Protein AF-A0A2V6MQQ0-F1 (afdb_monomer_lite)

Sequence (61 aa):
MSSKQIGVILKRFEPPDEVRVMQKGKFELVHIGGMTIGPATYEPRLVQVGAIDLNRPRAVR

Secondary structure (DSSP, 8-state):
------------SSS-SEEEEETTEEEEEEEETTEEE--EEE-----------TTS-----

pLDDT: mean 85.69, std 11.07, range [45.16, 97.19]

Radius of gyration: 24.73 Å; chains: 1; bounding box: 53×40×66 Å

Structure (mmCIF, N/CA/C/O backbone):
data_AF-A0A2V6MQQ0-F1
#
_entry.id   AF-A0A2V6MQQ0-F1
#
loop_
_atom_site.group_PDB
_atom_site.id
_atom_site.type_symbol
_atom_site.label_atom_id
_atom_site.label_alt_id
_atom_site.label_comp_id
_atom_site.label_asym_id
_atom_site.label_entity_id
_atom_site.label_seq_id
_atom_site.pdbx_PDB_ins_code
_atom_site.Cartn_x
_atom_site.Cartn_y
_atom_site.Cartn_z
_atom_site.occupancy
_atom_site.B_iso_or_equiv
_atom_site.auth_seq_id
_atom_site.auth_comp_id
_atom_site.auth_asym_id
_atom_site.auth_atom_id
_atom_site.pdbx_PDB_model_num
ATOM 1 N N . MET A 1 1 ? -13.799 11.513 35.022 1.00 45.16 1 MET A N 1
ATOM 2 C CA . MET A 1 1 ? -12.820 10.853 34.134 1.00 45.16 1 MET A CA 1
ATOM 3 C C . MET A 1 1 ? -13.599 10.145 33.037 1.00 45.16 1 MET A C 1
ATOM 5 O O . MET A 1 1 ? -14.240 9.149 33.333 1.00 45.16 1 MET A O 1
ATOM 9 N N . SER A 1 2 ? -13.647 10.696 31.822 1.00 58.84 2 SER A N 1
ATOM 10 C CA . SER A 1 2 ? -14.278 10.005 30.688 1.00 58.84 2 SER A CA 1
ATOM 11 C C . SER A 1 2 ? -13.238 9.080 30.065 1.00 58.84 2 SER A C 1
ATOM 13 O O . SER A 1 2 ? -12.277 9.545 29.452 1.00 58.84 2 SER A O 1
ATOM 15 N N . SER A 1 3 ? -13.371 7.779 30.303 1.00 70.38 3 SER A N 1
ATOM 16 C CA . SER A 1 3 ? -12.573 6.752 29.643 1.00 70.38 3 SER A CA 1
ATOM 17 C C . SER A 1 3 ? -13.026 6.655 28.188 1.00 70.38 3 SER A C 1
ATOM 19 O O . SER A 1 3 ? -14.109 6.164 27.879 1.00 70.38 3 SER A O 1
ATOM 21 N N . LYS A 1 4 ? -12.195 7.153 27.271 1.00 73.50 4 LYS A N 1
ATOM 22 C CA . LYS A 1 4 ? -12.445 7.020 25.836 1.00 73.50 4 LYS A CA 1
ATOM 23 C C . LYS A 1 4 ? -12.315 5.541 25.466 1.00 73.50 4 LYS A C 1
ATOM 25 O O . LYS A 1 4 ? -11.243 4.959 25.610 1.00 73.50 4 LYS A O 1
ATOM 30 N N . GLN A 1 5 ? -13.410 4.926 25.037 1.00 78.00 5 GLN A N 1
ATOM 31 C CA . GLN A 1 5 ? -13.439 3.524 24.634 1.00 78.00 5 GLN A CA 1
ATOM 32 C C . GLN A 1 5 ? -12.651 3.372 23.322 1.00 78.00 5 GLN A C 1
ATOM 34 O O . GLN A 1 5 ? -13.003 3.973 22.308 1.00 78.00 5 GLN A O 1
ATOM 39 N N . ILE A 1 6 ? -11.544 2.627 23.355 1.00 80.69 6 ILE A N 1
ATOM 40 C CA . ILE A 1 6 ? -10.704 2.374 22.179 1.00 80.69 6 ILE A CA 1
ATOM 41 C C . ILE A 1 6 ? -11.251 1.131 21.476 1.00 80.69 6 ILE A C 1
ATOM 43 O O . ILE A 1 6 ? -11.205 0.034 22.026 1.00 80.69 6 ILE A O 1
ATOM 47 N N . GLY A 1 7 ? -11.779 1.308 20.265 1.00 80.69 7 GLY A N 1
ATOM 48 C CA . GLY A 1 7 ? -12.094 0.197 19.369 1.00 80.69 7 GLY A CA 1
ATOM 49 C C . GLY A 1 7 ? -10.827 -0.297 18.671 1.00 80.69 7 GLY A C 1
ATOM 50 O O . GLY A 1 7 ? -10.020 0.513 18.219 1.00 80.69 7 GLY A O 1
ATOM 51 N N . VAL A 1 8 ? -10.651 -1.615 18.577 1.00 84.88 8 VAL A N 1
ATOM 52 C CA . VAL A 1 8 ? -9.520 -2.242 17.877 1.00 84.88 8 VAL A CA 1
ATOM 53 C C . VAL A 1 8 ? -10.047 -2.977 16.651 1.00 84.88 8 VAL A C 1
ATOM 55 O O . VAL A 1 8 ? -10.985 -3.764 16.754 1.00 84.88 8 VAL A O 1
ATOM 58 N N . ILE A 1 9 ? -9.430 -2.731 15.495 1.00 84.31 9 ILE A N 1
ATOM 59 C CA . ILE A 1 9 ? -9.699 -3.454 14.249 1.00 84.31 9 ILE A CA 1
ATOM 60 C C . ILE A 1 9 ? -8.428 -4.217 13.883 1.00 84.31 9 ILE A C 1
ATOM 62 O O . ILE A 1 9 ? -7.368 -3.613 13.731 1.00 84.31 9 ILE A O 1
ATOM 66 N N . LEU A 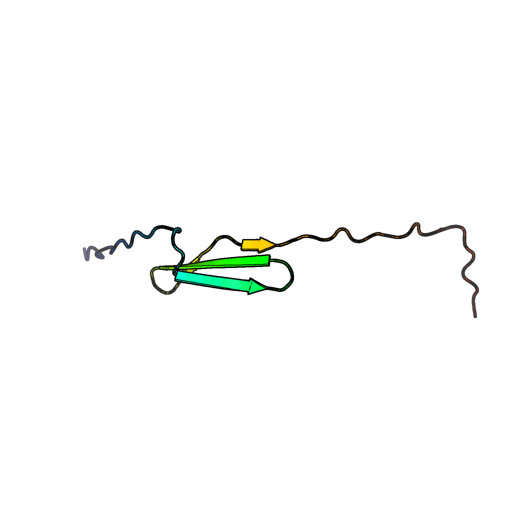1 10 ? -8.536 -5.539 13.743 1.00 88.38 10 LEU A N 1
ATOM 67 C CA . LEU A 1 10 ? -7.433 -6.416 13.357 1.00 88.38 10 LEU A CA 1
ATOM 68 C C . LEU A 1 10 ? -7.740 -7.037 11.992 1.00 88.38 10 LEU A C 1
ATOM 70 O O . LEU A 1 10 ? -8.791 -7.652 11.815 1.00 88.38 10 LEU A O 1
ATOM 74 N N . LYS A 1 11 ? -6.834 -6.876 11.025 1.00 89.56 11 LYS A N 1
ATOM 75 C CA . LYS A 1 11 ? -7.013 -7.354 9.649 1.00 89.56 11 LYS A CA 1
ATOM 76 C C . LYS A 1 11 ? -5.711 -7.953 9.121 1.00 89.56 11 LYS A C 1
ATOM 78 O O . LYS A 1 11 ? -4.630 -7.511 9.505 1.00 89.56 11 LYS A O 1
ATOM 83 N N . ARG A 1 12 ? -5.819 -8.989 8.286 1.00 89.75 12 ARG A N 1
ATOM 84 C CA . ARG A 1 12 ? -4.676 -9.636 7.621 1.00 89.75 12 ARG A CA 1
ATOM 85 C C . ARG A 1 12 ? -4.442 -9.000 6.251 1.00 89.75 12 ARG A C 1
ATOM 87 O O . ARG A 1 12 ? -5.378 -8.475 5.660 1.00 89.75 12 ARG A O 1
ATOM 94 N N . PHE A 1 13 ? -3.203 -9.073 5.767 1.00 88.50 13 PHE A N 1
ATOM 95 C CA . PHE A 1 13 ? -2.833 -8.610 4.425 1.00 88.50 13 PHE A CA 1
ATOM 96 C C . PHE A 1 13 ? -3.224 -9.580 3.312 1.00 88.50 13 PHE A C 1
ATOM 98 O O . PHE A 1 13 ? -3.323 -9.171 2.162 1.00 88.50 13 PHE A O 1
ATOM 105 N N . GLU A 1 14 ? -3.451 -10.848 3.652 1.00 92.31 14 GLU A N 1
ATOM 106 C CA . GLU A 1 14 ? -3.793 -11.891 2.696 1.00 92.31 14 GLU A CA 1
ATOM 107 C C .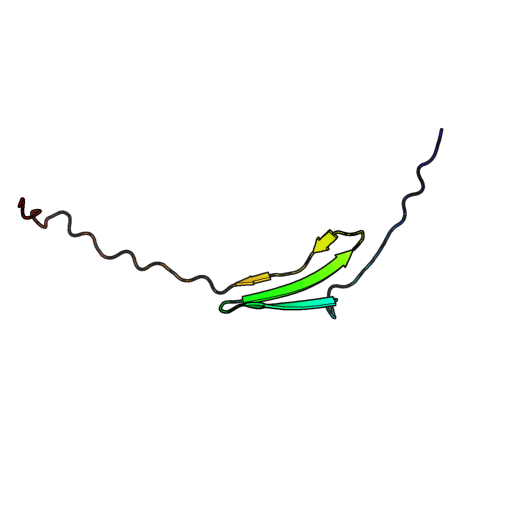 GLU A 1 14 ? -5.179 -12.486 3.005 1.00 92.31 14 GLU A C 1
ATOM 109 O O . GLU A 1 14 ? -5.410 -12.916 4.145 1.00 92.31 14 GLU A O 1
ATOM 114 N N . PRO A 1 15 ? -6.093 -12.532 2.015 1.00 92.12 15 PRO A N 1
ATOM 115 C CA . PRO A 1 15 ? -6.026 -11.818 0.731 1.00 92.12 15 PRO A CA 1
ATOM 116 C C . PRO A 1 15 ? -6.168 -10.288 0.918 1.00 92.12 15 PRO A C 1
ATOM 118 O O . PRO A 1 15 ? -6.823 -9.859 1.872 1.00 92.12 15 PRO A O 1
ATOM 121 N N . PRO A 1 16 ? -5.581 -9.457 0.034 1.00 95.88 16 PRO A N 1
ATOM 122 C CA . PRO A 1 16 ? -5.785 -8.010 0.072 1.00 95.88 16 PRO A CA 1
ATOM 123 C C . PRO A 1 16 ? -7.214 -7.648 -0.352 1.00 95.88 16 PRO A C 1
ATOM 125 O O . PRO A 1 16 ? -7.887 -8.422 -1.034 1.00 95.88 16 PRO A O 1
ATOM 128 N N . ASP A 1 17 ? -7.667 -6.447 0.007 1.00 96.19 17 ASP A N 1
ATOM 129 C CA . ASP A 1 17 ? -8.971 -5.938 -0.439 1.00 96.19 17 ASP A CA 1
ATOM 130 C C . ASP A 1 17 ? -8.947 -5.543 -1.918 1.00 96.19 17 ASP A C 1
ATOM 132 O O . ASP A 1 17 ? -9.921 -5.733 -2.642 1.00 96.19 17 ASP A O 1
ATOM 136 N N . GLU A 1 18 ? -7.834 -4.955 -2.357 1.00 96.31 18 GLU A N 1
ATOM 137 C CA . GLU A 1 18 ? -7.649 -4.459 -3.716 1.00 96.31 18 GLU A CA 1
ATOM 138 C C . GLU A 1 18 ? -6.211 -4.715 -4.164 1.00 96.31 18 GLU A C 1
ATOM 140 O O . GLU A 1 18 ? -5.264 -4.502 -3.409 1.00 96.31 18 GLU A O 1
ATOM 145 N N . VAL A 1 19 ? -6.030 -5.128 -5.418 1.00 96.69 19 VAL A N 1
ATOM 146 C CA . VAL A 1 19 ? -4.713 -5.160 -6.057 1.00 96.69 19 VAL A CA 1
ATOM 147 C C . VAL A 1 19 ? -4.701 -4.151 -7.189 1.00 96.69 19 VAL A C 1
ATOM 149 O O . VAL A 1 19 ? -5.443 -4.293 -8.162 1.00 96.69 19 VAL A O 1
ATOM 152 N N . ARG A 1 20 ? -3.824 -3.150 -7.092 1.00 96.69 20 ARG A N 1
ATOM 153 C CA . ARG A 1 20 ? -3.654 -2.142 -8.138 1.00 96.69 20 ARG A CA 1
ATOM 154 C C . ARG A 1 20 ? -2.361 -2.367 -8.898 1.00 96.69 20 ARG A C 1
ATOM 156 O O . ARG A 1 20 ? -1.276 -2.159 -8.361 1.00 96.69 20 ARG A O 1
ATOM 163 N N . VAL A 1 21 ? -2.483 -2.769 -10.158 1.00 96.38 21 VAL A N 1
ATOM 164 C CA . VAL A 1 21 ? -1.343 -3.039 -11.042 1.00 96.38 21 VAL A CA 1
ATOM 165 C C . VAL A 1 21 ? -0.959 -1.778 -11.813 1.00 96.38 21 VAL A C 1
ATOM 167 O O . VAL A 1 21 ? -1.809 -1.029 -12.291 1.00 96.38 21 VAL A O 1
ATOM 170 N N . MET A 1 22 ? 0.342 -1.549 -11.927 1.00 94.44 22 MET A N 1
ATOM 171 C CA . MET A 1 22 ? 0.965 -0.474 -12.688 1.00 94.44 22 MET A CA 1
ATOM 172 C C . MET A 1 22 ? 1.973 -1.060 -13.675 1.00 94.44 22 MET A C 1
ATOM 174 O O . MET A 1 22 ? 2.398 -2.203 -13.548 1.00 94.44 22 MET A O 1
ATOM 178 N N . GLN A 1 23 ? 2.427 -0.249 -14.631 1.00 95.06 23 GLN A N 1
ATOM 179 C CA . GLN A 1 23 ? 3.364 -0.704 -15.664 1.00 95.06 23 GLN A CA 1
ATOM 180 C C . GLN A 1 23 ? 4.657 -1.333 -15.108 1.00 95.06 23 GLN A C 1
ATOM 182 O O . GLN A 1 23 ? 5.240 -2.189 -15.758 1.00 95.06 23 GLN A O 1
ATOM 187 N N . LYS A 1 24 ? 5.119 -0.898 -13.931 1.00 94.38 24 LYS A N 1
ATOM 188 C CA . LYS A 1 24 ? 6.397 -1.319 -13.328 1.00 94.38 24 LYS A CA 1
ATOM 189 C C . LYS A 1 24 ? 6.237 -1.959 -11.951 1.00 94.38 24 LYS A C 1
ATOM 191 O O . LYS A 1 24 ? 7.194 -1.993 -11.182 1.00 94.38 24 LYS A O 1
ATOM 196 N N . GLY A 1 25 ? 5.024 -2.335 -11.564 1.00 95.56 25 GLY A N 1
ATOM 197 C CA . GLY A 1 25 ? 4.783 -2.691 -10.175 1.00 95.56 25 GLY A CA 1
ATOM 198 C C . GLY A 1 25 ? 3.329 -2.926 -9.817 1.00 95.56 25 GLY A C 1
ATOM 199 O O . GLY A 1 25 ? 2.445 -2.870 -10.669 1.00 95.56 25 GLY A O 1
ATOM 200 N N . LYS A 1 26 ? 3.077 -3.168 -8.534 1.00 96.56 26 LYS A N 1
ATOM 201 C CA . LYS A 1 26 ? 1.727 -3.334 -7.990 1.00 96.56 26 LYS A CA 1
ATOM 202 C C . LYS A 1 26 ? 1.641 -2.881 -6.537 1.00 96.56 26 LYS A C 1
ATOM 204 O O . LYS A 1 26 ? 2.650 -2.855 -5.832 1.00 96.56 26 LYS A O 1
ATOM 209 N N . PHE A 1 27 ? 0.424 -2.587 -6.104 1.00 97.06 27 PHE A N 1
ATOM 210 C CA . PHE A 1 27 ? 0.054 -2.392 -4.707 1.00 97.06 27 PHE A CA 1
ATOM 211 C C . PHE A 1 27 ? -0.978 -3.438 -4.292 1.00 97.06 27 PHE A C 1
ATOM 213 O O . PHE A 1 27 ? -1.911 -3.694 -5.051 1.00 97.06 27 PHE A O 1
ATOM 220 N N . GLU A 1 28 ? -0.839 -3.999 -3.095 1.00 97.19 28 GLU A N 1
ATOM 221 C CA . GLU A 1 28 ? -1.824 -4.907 -2.489 1.00 97.19 28 GLU A CA 1
ATOM 222 C C . GLU A 1 28 ? -2.409 -4.212 -1.258 1.00 97.19 28 GLU A C 1
ATOM 224 O O . GLU A 1 28 ? -1.746 -4.078 -0.237 1.00 97.19 28 GLU A O 1
ATOM 229 N N . LEU A 1 29 ? -3.613 -3.666 -1.377 1.00 96.19 29 LEU A N 1
ATOM 230 C CA . LEU A 1 29 ? -4.177 -2.689 -0.451 1.00 96.19 29 LEU A CA 1
ATOM 231 C C . LEU A 1 29 ? -5.123 -3.335 0.563 1.00 96.19 29 LEU A C 1
ATOM 233 O O . LEU A 1 29 ? -5.923 -4.210 0.232 1.00 96.19 29 LEU A O 1
ATOM 237 N N . VAL A 1 30 ? -5.076 -2.829 1.793 1.00 96.25 30 VAL A N 1
ATOM 238 C CA . VAL A 1 30 ? -5.982 -3.158 2.893 1.00 96.25 30 VAL A CA 1
ATOM 239 C C . VAL A 1 30 ? -6.530 -1.869 3.498 1.00 96.25 30 VAL A C 1
ATOM 241 O O . VAL A 1 30 ? -5.781 -0.948 3.829 1.00 96.25 30 VAL A O 1
ATOM 244 N N . HIS A 1 31 ? -7.843 -1.819 3.684 1.00 94.31 31 HIS A N 1
ATOM 245 C CA . HIS A 1 31 ? -8.557 -0.699 4.285 1.00 94.31 31 HIS A CA 1
ATOM 246 C C . HIS A 1 31 ? -8.824 -0.967 5.772 1.00 94.31 31 HIS A C 1
ATOM 248 O O . HIS A 1 31 ? -9.485 -1.952 6.121 1.00 94.31 31 HIS A O 1
ATOM 254 N N . ILE A 1 32 ? -8.323 -0.095 6.655 1.00 92.31 32 ILE A N 1
ATOM 255 C CA . ILE A 1 32 ? -8.511 -0.177 8.113 1.00 92.31 32 ILE A CA 1
ATOM 256 C C . ILE A 1 32 ? -8.770 1.225 8.666 1.00 92.31 32 ILE A C 1
ATOM 258 O O . ILE A 1 32 ? -7.931 2.111 8.544 1.00 92.31 32 ILE A O 1
ATOM 262 N N . GLY A 1 33 ? -9.933 1.437 9.289 1.00 88.25 33 GLY A N 1
ATOM 263 C CA . GLY A 1 33 ? -10.246 2.705 9.963 1.00 88.25 33 GLY A CA 1
ATOM 264 C C . GLY A 1 33 ? -10.209 3.939 9.049 1.00 88.25 33 GLY A C 1
ATOM 265 O O . GLY A 1 33 ? -9.806 5.007 9.493 1.00 88.25 33 GLY A O 1
ATOM 266 N N . GLY A 1 34 ? -10.575 3.791 7.771 1.00 88.81 34 GLY A N 1
ATOM 267 C CA . GLY A 1 34 ? -10.512 4.871 6.775 1.00 88.81 34 GLY A CA 1
ATOM 268 C C . GLY A 1 34 ? -9.111 5.150 6.217 1.00 88.81 34 GLY A C 1
ATOM 269 O O . GLY A 1 34 ? -8.965 6.019 5.364 1.00 88.81 34 GLY A O 1
ATOM 270 N N . MET A 1 35 ? -8.092 4.413 6.664 1.00 91.81 35 MET A N 1
ATOM 271 C CA . MET A 1 35 ? -6.749 4.428 6.089 1.00 91.81 35 MET A CA 1
ATOM 272 C C . MET A 1 35 ? -6.571 3.254 5.126 1.00 91.81 35 MET A C 1
ATOM 274 O O . MET A 1 35 ? -7.125 2.174 5.344 1.00 91.81 35 MET A O 1
ATOM 278 N N . THR A 1 36 ? -5.741 3.450 4.105 1.00 94.56 36 THR A N 1
ATOM 279 C CA . THR A 1 36 ? -5.330 2.394 3.176 1.00 94.56 36 THR A CA 1
ATOM 280 C C . THR A 1 36 ? -3.845 2.109 3.371 1.00 94.56 36 THR A C 1
ATOM 282 O O . THR A 1 36 ? -3.021 3.020 3.297 1.00 94.56 36 THR A O 1
ATOM 285 N N . ILE A 1 37 ? -3.502 0.851 3.641 1.00 93.69 37 ILE A N 1
ATOM 286 C CA . ILE A 1 37 ? -2.131 0.389 3.894 1.00 93.69 37 ILE A CA 1
ATOM 287 C C . ILE A 1 37 ? -1.892 -0.860 3.047 1.00 93.69 37 ILE A C 1
ATOM 289 O O . ILE A 1 37 ? -2.792 -1.679 2.898 1.00 93.69 37 ILE A O 1
ATOM 293 N N . GLY A 1 38 ? -0.692 -1.031 2.500 1.00 93.94 38 GLY A N 1
ATOM 294 C CA . GLY A 1 38 ? -0.388 -2.197 1.680 1.00 93.94 38 GLY A CA 1
ATOM 295 C C . GLY A 1 38 ? 1.069 -2.260 1.233 1.00 93.94 38 GLY A C 1
ATO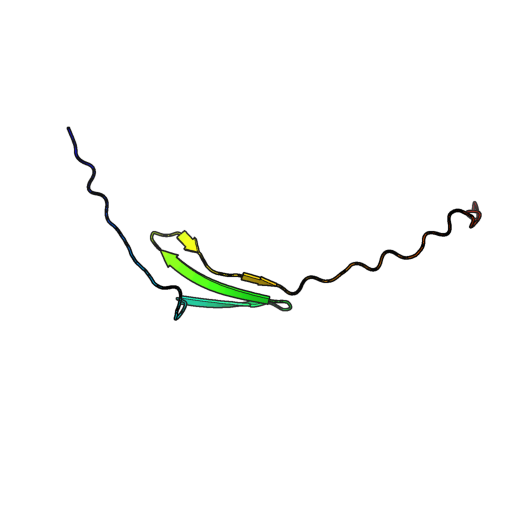M 296 O O . GLY A 1 38 ? 1.701 -1.205 1.114 1.00 93.94 38 GLY A O 1
ATOM 297 N N . PRO A 1 39 ? 1.630 -3.457 0.987 1.00 93.75 39 PRO A N 1
ATOM 298 C CA . PRO A 1 39 ? 2.925 -3.577 0.340 1.00 93.75 39 PRO A CA 1
ATOM 299 C C . PRO A 1 39 ? 2.880 -3.042 -1.097 1.00 93.75 39 PRO A C 1
ATOM 301 O O . PRO A 1 39 ? 1.864 -3.104 -1.796 1.00 93.75 39 PRO A O 1
ATOM 304 N N . ALA A 1 40 ? 4.027 -2.523 -1.529 1.00 94.50 40 ALA A N 1
ATOM 305 C CA . ALA A 1 40 ? 4.251 -2.011 -2.868 1.00 94.50 40 ALA A CA 1
ATOM 306 C C . ALA A 1 40 ? 5.451 -2.724 -3.485 1.00 94.50 40 ALA A C 1
ATOM 308 O O . ALA A 1 40 ? 6.512 -2.824 -2.867 1.00 94.50 40 ALA A O 1
ATOM 309 N N . THR A 1 41 ? 5.303 -3.178 -4.722 1.00 93.25 41 THR A N 1
ATOM 310 C CA . THR A 1 41 ? 6.420 -3.665 -5.531 1.00 93.25 41 THR A CA 1
ATOM 311 C C . THR A 1 41 ? 6.642 -2.692 -6.674 1.00 93.25 41 THR A C 1
ATOM 313 O O . THR A 1 41 ? 5.686 -2.305 -7.342 1.00 93.25 41 THR A O 1
ATOM 316 N N . TYR A 1 42 ? 7.895 -2.309 -6.905 1.00 94.50 42 TYR A N 1
ATOM 317 C CA . TYR A 1 42 ? 8.302 -1.475 -8.029 1.00 94.50 42 TYR A CA 1
ATOM 318 C C . TYR A 1 42 ? 9.619 -1.994 -8.593 1.00 94.50 42 TYR A C 1
ATOM 320 O O . TYR A 1 42 ? 10.519 -2.336 -7.829 1.00 94.50 42 TYR A O 1
ATOM 328 N N . GLU A 1 43 ? 9.738 -2.019 -9.915 1.00 92.56 43 GLU A N 1
ATOM 329 C CA . GLU A 1 43 ? 10.982 -2.316 -10.617 1.00 92.56 43 GLU A CA 1
ATOM 330 C C . GLU A 1 43 ? 11.815 -1.033 -10.786 1.00 92.56 43 GLU A C 1
ATOM 332 O O . GLU A 1 43 ? 11.498 -0.185 -11.636 1.00 92.56 43 GLU A O 1
ATOM 337 N N . PRO A 1 44 ? 12.891 -0.845 -9.995 1.00 88.62 44 PRO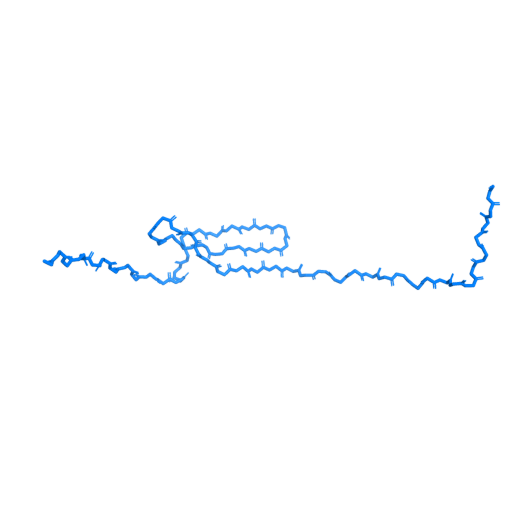 A N 1
ATOM 338 C CA . PRO A 1 44 ? 13.789 0.278 -10.188 1.00 88.62 44 PRO A CA 1
ATOM 339 C C . PRO A 1 44 ? 14.610 0.088 -11.466 1.00 88.62 44 PRO A C 1
ATOM 341 O O . PRO A 1 44 ? 15.046 -1.013 -11.796 1.00 88.62 44 PRO A O 1
ATOM 344 N N . ARG A 1 45 ? 14.885 1.189 -12.171 1.00 82.38 45 ARG A N 1
ATOM 345 C CA . ARG A 1 45 ? 15.825 1.199 -13.296 1.00 82.38 45 ARG A CA 1
ATOM 346 C C . ARG A 1 45 ? 17.068 1.986 -12.908 1.00 82.38 45 ARG A C 1
ATOM 348 O O . ARG A 1 45 ? 16.954 3.089 -12.380 1.00 82.38 45 ARG A O 1
ATOM 355 N N . LEU A 1 46 ? 18.241 1.446 -13.228 1.00 80.12 46 LEU A N 1
ATOM 356 C CA . LEU A 1 46 ? 19.492 2.196 -13.175 1.00 80.12 46 LEU A CA 1
ATOM 357 C C . LEU A 1 46 ? 19.528 3.207 -14.326 1.00 80.12 46 LEU A C 1
ATOM 359 O O . LEU A 1 46 ? 19.239 2.874 -15.480 1.00 80.12 46 LEU A O 1
ATOM 363 N N . VAL A 1 47 ? 19.882 4.449 -14.015 1.00 78.06 47 VAL A N 1
ATOM 364 C CA . VAL A 1 47 ? 20.178 5.450 -15.040 1.00 78.06 47 VAL A CA 1
ATOM 365 C C . VAL A 1 47 ? 21.626 5.244 -15.471 1.00 78.06 47 VAL A C 1
ATOM 367 O O . VAL A 1 47 ? 22.537 5.398 -14.662 1.00 78.06 47 VAL A O 1
ATOM 370 N N . GLN A 1 48 ? 21.842 4.894 -16.741 1.00 78.12 48 GLN A N 1
ATOM 371 C CA . GLN A 1 48 ? 23.184 4.877 -17.317 1.00 78.12 48 GLN A CA 1
ATOM 372 C C . GLN A 1 48 ? 23.652 6.326 -17.464 1.00 78.12 48 GLN A C 1
ATOM 374 O O . GLN A 1 48 ? 23.202 7.041 -18.360 1.00 78.12 48 GLN A O 1
ATOM 379 N N . VAL A 1 49 ? 24.553 6.763 -16.588 1.00 80.81 49 VAL A N 1
ATOM 380 C CA . VAL A 1 49 ? 25.271 8.021 -16.791 1.00 80.81 49 VAL A CA 1
ATOM 381 C C . VAL A 1 49 ? 26.378 7.730 -17.799 1.00 80.81 49 VAL A C 1
ATOM 383 O O . VAL A 1 49 ? 27.224 6.863 -17.578 1.00 80.81 49 VAL A O 1
ATOM 386 N N . GLY A 1 50 ? 26.323 8.384 -18.959 1.00 77.38 50 GLY A N 1
ATOM 387 C CA . GLY A 1 50 ? 27.397 8.297 -19.945 1.00 77.38 50 GLY A CA 1
ATOM 388 C C . GLY A 1 50 ? 28.702 8.844 -19.366 1.00 77.38 50 GLY A C 1
ATOM 389 O O . GLY A 1 50 ? 28.683 9.731 -18.514 1.00 77.38 50 GLY A O 1
ATOM 390 N N . ALA A 1 51 ? 29.840 8.335 -19.836 1.00 78.38 51 ALA A N 1
ATOM 391 C CA . ALA A 1 51 ? 31.123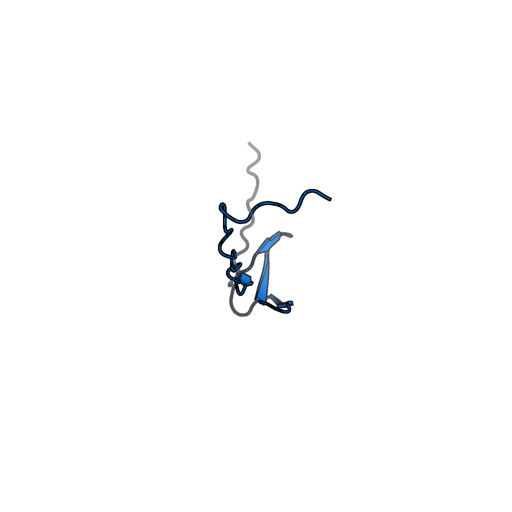 8.952 -19.533 1.00 78.38 51 ALA A CA 1
ATOM 392 C C . ALA A 1 51 ? 31.128 10.377 -20.113 1.00 78.38 51 ALA A C 1
ATOM 394 O O . ALA A 1 51 ? 31.027 10.563 -21.327 1.00 78.38 51 ALA A O 1
ATOM 395 N N . ILE A 1 52 ? 31.195 11.386 -19.242 1.00 75.56 52 ILE A N 1
ATOM 396 C CA . ILE A 1 52 ? 31.430 12.766 -19.662 1.00 75.56 52 ILE A CA 1
ATOM 397 C C . ILE A 1 52 ? 32.918 12.861 -19.982 1.00 75.56 52 ILE A C 1
ATOM 399 O O . ILE A 1 52 ? 33.756 12.821 -19.084 1.00 75.56 52 ILE A O 1
ATOM 403 N N . ASP A 1 53 ? 33.245 12.973 -21.265 1.00 77.50 53 ASP A N 1
ATOM 404 C CA . ASP A 1 53 ? 34.599 13.308 -21.688 1.00 77.50 53 ASP A CA 1
ATOM 405 C C . ASP A 1 53 ? 34.869 14.788 -21.377 1.00 77.50 53 ASP A C 1
ATOM 407 O O . ASP A 1 53 ? 34.436 15.686 -22.105 1.00 77.50 53 ASP A O 1
ATOM 411 N N . LEU A 1 54 ? 35.560 15.035 -20.259 1.00 77.94 54 LEU A N 1
ATOM 412 C CA . LEU A 1 54 ? 35.959 16.374 -19.812 1.00 77.94 54 LEU A CA 1
ATOM 413 C C . LEU A 1 54 ? 36.982 17.032 -20.748 1.00 77.94 54 LEU A C 1
ATOM 415 O O . LEU A 1 54 ? 37.152 18.248 -20.691 1.00 77.94 54 LEU A O 1
ATOM 419 N N . ASN A 1 55 ? 37.636 16.254 -21.614 1.00 84.56 55 ASN A N 1
ATOM 420 C CA . ASN A 1 55 ? 38.655 16.743 -22.537 1.00 84.56 55 ASN A CA 1
ATOM 421 C C . ASN A 1 55 ? 38.092 17.065 -23.922 1.00 84.56 55 ASN A C 1
ATOM 423 O O . ASN A 1 55 ? 38.841 17.512 -24.790 1.00 84.56 55 ASN A O 1
ATOM 427 N N . ARG A 1 56 ? 36.786 16.877 -24.154 1.00 75.88 56 ARG A N 1
ATOM 428 C CA . ARG A 1 56 ? 36.165 17.280 -25.413 1.00 75.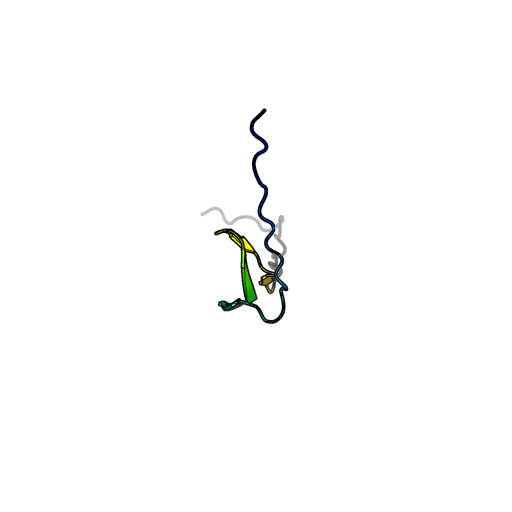88 56 ARG A CA 1
ATOM 429 C C . ARG A 1 56 ? 36.057 18.809 -25.444 1.00 75.88 56 ARG A C 1
ATOM 431 O O . ARG A 1 56 ? 35.260 19.361 -24.679 1.00 75.88 56 ARG A O 1
ATOM 438 N N . PRO A 1 57 ? 36.802 19.522 -26.315 1.00 73.50 57 PRO A N 1
ATOM 439 C CA . PRO A 1 57 ? 36.629 20.959 -26.438 1.00 73.50 57 PRO A CA 1
ATOM 440 C C . PRO A 1 57 ? 35.184 21.218 -26.859 1.00 73.50 57 PRO A C 1
ATOM 442 O O . PRO A 1 57 ? 34.708 20.690 -27.869 1.00 73.50 57 PRO A O 1
ATOM 445 N N . ARG A 1 58 ? 34.451 21.992 -26.051 1.00 73.62 58 ARG A N 1
ATOM 446 C CA . ARG A 1 58 ? 33.124 22.463 -26.446 1.00 73.62 58 ARG A CA 1
ATOM 447 C C . ARG A 1 58 ? 33.336 23.300 -27.698 1.00 73.62 58 ARG A C 1
ATOM 449 O O . ARG A 1 58 ? 34.007 24.325 -27.630 1.00 73.62 58 ARG A O 1
ATOM 456 N N . ALA A 1 59 ? 32.808 22.848 -28.832 1.00 71.12 59 ALA A N 1
ATOM 457 C CA . ALA A 1 59 ? 32.741 23.682 -30.018 1.00 71.12 59 ALA A CA 1
ATOM 458 C C . ALA A 1 59 ? 31.889 24.901 -29.646 1.00 71.12 59 ALA A C 1
ATOM 460 O O . ALA A 1 59 ? 30.673 24.792 -29.484 1.00 71.12 59 ALA A O 1
ATOM 461 N N . VAL A 1 60 ? 32.555 26.028 -29.406 1.00 72.38 60 VAL A N 1
ATOM 462 C CA . VAL A 1 60 ? 31.906 27.322 -29.233 1.00 72.38 60 VAL A CA 1
ATOM 463 C C . VAL A 1 60 ? 31.322 27.660 -30.601 1.00 72.38 60 VAL A C 1
ATOM 465 O O . VAL A 1 60 ? 32.065 27.754 -31.577 1.00 72.38 60 VAL A O 1
ATOM 468 N N . ARG A 1 61 ? 29.992 27.708 -30.682 1.00 56.94 61 ARG A N 1
ATOM 469 C CA . ARG A 1 61 ? 29.290 28.306 -31.819 1.00 56.94 61 ARG A CA 1
ATOM 470 C C . ARG A 1 61 ? 29.287 29.816 -31.674 1.00 56.94 61 ARG A C 1
ATOM 472 O O . ARG A 1 61 ? 29.158 30.269 -30.516 1.00 56.94 61 ARG A O 1
#

Foldseek 3Di:
DDDDDDDDDDDDLPQAPDWADDPFWIWRWHDDPNDIDTDIDGDDDDDDDDPDPPPPPPPDD